Protein AF-A0A8T5TZ48-F1 (afdb_monomer_lite)

Structure (mmCIF, N/CA/C/O backbone):
data_AF-A0A8T5TZ48-F1
#
_entry.id   AF-A0A8T5TZ48-F1
#
loop_
_atom_site.group_PDB
_atom_site.id
_atom_site.type_symbol
_atom_site.label_atom_id
_atom_site.label_alt_id
_atom_site.label_comp_id
_atom_site.label_asym_id
_atom_site.label_entity_id
_atom_site.label_seq_id
_atom_site.pdbx_PDB_ins_code
_atom_site.Cartn_x
_atom_site.Cartn_y
_atom_site.Cartn_z
_atom_site.occupancy
_atom_site.B_iso_or_equiv
_atom_site.auth_seq_id
_atom_site.auth_comp_id
_atom_site.auth_asym_id
_atom_site.auth_atom_id
_atom_site.pdbx_PDB_model_num
ATOM 1 N N . MET A 1 1 ? -22.555 8.706 -4.834 1.00 65.50 1 MET A N 1
ATOM 2 C CA . MET A 1 1 ? -21.761 8.156 -3.713 1.00 65.50 1 MET A CA 1
ATOM 3 C C . MET A 1 1 ? -21.947 6.653 -3.686 1.00 65.50 1 MET A C 1
ATOM 5 O O . MET A 1 1 ? -23.050 6.200 -3.959 1.00 65.50 1 MET A O 1
ATOM 9 N N . THR A 1 2 ? -20.887 5.912 -3.385 1.00 84.94 2 THR A N 1
ATOM 10 C CA . THR A 1 2 ? -20.881 4.447 -3.263 1.00 84.94 2 THR A CA 1
ATOM 11 C C . THR A 1 2 ? -20.429 4.068 -1.856 1.00 84.94 2 THR A C 1
ATOM 13 O O . THR A 1 2 ? -19.574 4.749 -1.291 1.00 84.94 2 THR A O 1
ATOM 16 N N . GLU A 1 3 ? -20.999 3.008 -1.289 1.00 87.44 3 GLU A N 1
ATOM 17 C CA . GLU A 1 3 ? -20.645 2.519 0.047 1.00 87.44 3 GLU A CA 1
ATOM 18 C C . GLU A 1 3 ? -19.689 1.323 -0.055 1.00 87.44 3 GLU A C 1
ATOM 20 O O . GLU A 1 3 ? -19.867 0.441 -0.895 1.00 87.44 3 GLU A O 1
ATOM 25 N N . ILE A 1 4 ? -18.679 1.293 0.814 1.00 88.56 4 ILE A N 1
ATOM 26 C CA . ILE A 1 4 ? -17.744 0.178 0.975 1.00 88.56 4 ILE A CA 1
ATOM 27 C C . ILE A 1 4 ? -17.789 -0.265 2.439 1.00 88.56 4 ILE A C 1
ATOM 29 O O . ILE A 1 4 ? -17.646 0.557 3.342 1.00 88.56 4 ILE A O 1
ATOM 33 N N . LYS A 1 5 ? -17.955 -1.571 2.676 1.00 90.94 5 LYS A N 1
ATOM 34 C CA . LYS A 1 5 ? -17.863 -2.176 4.013 1.00 90.94 5 LYS A CA 1
ATOM 35 C C . LYS A 1 5 ? -16.521 -2.883 4.155 1.00 90.94 5 LYS A C 1
ATOM 37 O O . LYS A 1 5 ? -16.191 -3.745 3.346 1.00 90.94 5 LYS A O 1
ATOM 42 N N . LEU A 1 6 ? -15.759 -2.520 5.185 1.00 87.88 6 LEU A N 1
ATOM 43 C CA . LEU A 1 6 ? -14.440 -3.084 5.467 1.00 87.88 6 LEU A CA 1
ATOM 44 C C . LEU A 1 6 ? -14.467 -3.853 6.783 1.00 87.88 6 LEU A C 1
ATOM 46 O O . LEU A 1 6 ? -14.903 -3.331 7.809 1.00 87.88 6 LEU A O 1
ATOM 50 N N . ASN A 1 7 ? -13.935 -5.071 6.764 1.00 93.81 7 ASN A N 1
ATOM 51 C CA . ASN A 1 7 ? -13.653 -5.804 7.989 1.00 93.81 7 ASN A CA 1
ATOM 52 C C . ASN A 1 7 ? -12.301 -5.351 8.536 1.00 93.81 7 ASN A C 1
ATOM 54 O O . ASN A 1 7 ? -11.262 -5.609 7.933 1.00 93.81 7 ASN A O 1
ATOM 58 N N . ILE A 1 8 ? -12.323 -4.687 9.691 1.00 93.25 8 ILE A N 1
ATOM 59 C CA . ILE A 1 8 ? -11.121 -4.243 10.398 1.00 93.25 8 ILE A CA 1
ATOM 60 C C . ILE A 1 8 ? -10.968 -4.988 11.730 1.00 93.25 8 ILE A C 1
ATOM 62 O O . ILE A 1 8 ? -11.972 -5.315 12.371 1.00 93.25 8 ILE A O 1
ATOM 66 N N . PRO A 1 9 ? -9.731 -5.246 12.192 1.00 97.25 9 PRO A N 1
ATOM 67 C CA . PRO A 1 9 ? -9.505 -5.840 13.502 1.00 97.25 9 PRO A CA 1
ATOM 68 C C . PRO A 1 9 ? -10.160 -5.015 14.614 1.00 97.25 9 PRO A C 1
ATOM 70 O O . PRO A 1 9 ? -10.047 -3.786 14.640 1.00 97.25 9 PRO A O 1
ATOM 73 N N . LYS A 1 10 ? -10.792 -5.688 15.584 1.00 95.69 10 LYS A N 1
ATOM 74 C CA . LYS A 1 10 ? -11.478 -5.024 16.707 1.00 95.69 10 LYS A CA 1
ATOM 75 C C . LYS A 1 10 ? -10.554 -4.065 17.467 1.00 95.69 10 LYS A C 1
ATOM 77 O O . LYS A 1 10 ? -10.958 -2.955 17.795 1.00 95.69 10 LYS A O 1
ATOM 82 N N . SER A 1 11 ? -9.299 -4.463 17.670 1.00 96.94 11 SER A N 1
ATOM 83 C CA . SER A 1 11 ? -8.276 -3.644 18.328 1.00 96.94 11 SER A CA 1
ATOM 84 C C . SER A 1 11 ? -7.977 -2.335 17.587 1.00 96.94 11 SER A C 1
ATOM 86 O O . SER A 1 11 ? -7.703 -1.320 18.224 1.00 96.94 11 SER A O 1
ATOM 88 N N . LEU A 1 12 ? -8.044 -2.334 16.253 1.00 95.38 12 LEU A N 1
ATOM 89 C CA . LEU A 1 12 ? -7.858 -1.134 15.439 1.00 95.38 12 LEU A CA 1
ATOM 90 C C . LEU A 1 12 ? -9.078 -0.215 15.546 1.00 95.38 12 LEU A C 1
ATOM 92 O O . LEU A 1 12 ? -8.927 0.974 15.810 1.00 95.38 12 LEU A O 1
ATOM 96 N N . HIS A 1 13 ? -10.279 -0.779 15.429 1.00 94.50 13 HIS A N 1
ATOM 97 C CA . HIS A 1 13 ? -11.527 -0.032 15.571 1.00 94.50 13 HIS A CA 1
ATOM 98 C C . HIS A 1 13 ? -11.652 0.648 16.943 1.00 94.50 13 HIS A C 1
ATOM 100 O O . HIS A 1 13 ? -12.062 1.803 17.031 1.00 94.50 13 HIS A O 1
ATOM 106 N N . GLU A 1 14 ? -11.251 -0.032 18.020 1.00 96.69 14 GLU A N 1
ATOM 107 C CA . GLU A 1 14 ? -11.233 0.553 19.364 1.00 96.69 14 GLU A CA 1
ATOM 108 C C . GLU A 1 14 ? -10.267 1.7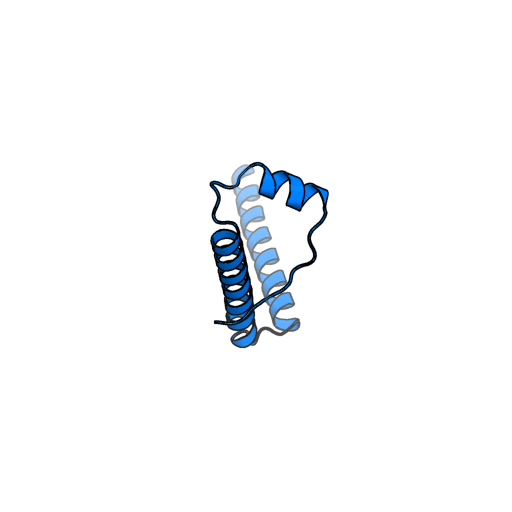36 19.473 1.00 96.69 14 GLU A C 1
ATOM 110 O O . GLU A 1 14 ? -10.599 2.731 20.112 1.00 96.69 14 GLU A O 1
ATOM 115 N N . LYS A 1 15 ? -9.098 1.673 18.823 1.00 95.88 15 LYS A N 1
ATOM 116 C CA . LYS A 1 15 ? -8.175 2.816 18.753 1.00 95.88 15 LYS A CA 1
ATOM 117 C C . LYS A 1 15 ? -8.778 3.970 17.959 1.00 95.88 15 LYS A C 1
ATOM 119 O O . LYS A 1 15 ? -8.725 5.099 18.424 1.00 95.88 15 LYS A O 1
ATOM 124 N N . MET A 1 16 ? -9.405 3.695 16.817 1.00 95.00 16 MET A N 1
ATOM 125 C CA . MET A 1 16 ? -10.063 4.727 16.007 1.00 95.00 16 MET A CA 1
ATOM 126 C C . MET A 1 16 ? -11.176 5.435 16.786 1.00 95.00 16 MET A C 1
ATOM 128 O O . MET A 1 16 ? -11.258 6.659 16.772 1.00 95.00 16 MET A O 1
ATOM 132 N N . LYS A 1 17 ? -11.981 4.681 17.545 1.00 94.31 17 LYS A N 1
ATOM 133 C CA . LYS A 1 17 ? -13.042 5.228 18.406 1.00 94.31 17 LYS A CA 1
ATOM 134 C C . LYS A 1 17 ? -12.536 6.144 19.520 1.00 94.31 17 LYS A C 1
ATOM 136 O O . LYS A 1 17 ? -13.286 7.011 19.954 1.00 94.31 17 LYS A O 1
ATOM 141 N N . LYS A 1 18 ? -11.296 5.964 19.988 1.00 97.19 18 LYS A N 1
ATOM 142 C CA . LYS A 1 18 ? -10.669 6.862 20.976 1.00 97.19 18 LYS A CA 1
ATOM 143 C C . LYS A 1 18 ? -10.295 8.225 20.391 1.00 97.19 18 LYS A C 1
ATOM 145 O O . LYS A 1 18 ? -10.049 9.140 21.165 1.00 97.19 18 LYS A O 1
ATOM 150 N N . HIS A 1 19 ? -10.284 8.344 19.065 1.00 95.50 19 HIS A N 1
ATOM 151 C CA . HIS A 1 19 ? -9.937 9.554 18.327 1.00 95.50 19 HIS A CA 1
ATOM 152 C C . HIS A 1 19 ? -11.090 9.981 17.399 1.00 95.50 19 HIS A C 1
ATOM 154 O O . HIS A 1 19 ? -10.976 9.869 16.171 1.00 95.50 19 HIS A O 1
ATOM 160 N N . PRO A 1 20 ? -12.242 10.405 17.956 1.00 92.94 20 PRO A N 1
ATOM 161 C CA . PRO A 1 20 ? -13.403 10.834 17.173 1.00 92.94 20 PRO A CA 1
ATOM 162 C C . PRO A 1 20 ? -13.178 12.148 16.408 1.00 92.94 20 PRO A C 1
ATOM 164 O O . PRO A 1 20 ? -13.915 12.444 15.473 1.00 92.94 20 PRO A O 1
ATOM 167 N N . GLU A 1 21 ? -12.166 12.934 16.779 1.00 95.75 21 GLU A N 1
ATOM 168 C CA . GLU A 1 21 ? -11.751 14.154 16.082 1.00 95.75 21 GLU A CA 1
ATOM 169 C C . GLU A 1 21 ? -11.216 13.880 14.668 1.00 95.75 21 GLU A C 1
ATOM 171 O O . GLU A 1 21 ? -11.189 14.773 13.816 1.00 95.75 21 GLU A O 1
ATOM 176 N N . ILE A 1 22 ? -10.801 12.639 14.401 1.00 94.75 22 ILE A N 1
ATOM 177 C CA . ILE A 1 22 ? -10.223 12.229 13.128 1.00 94.75 22 ILE A CA 1
ATOM 178 C C . ILE A 1 22 ? -11.330 11.790 12.163 1.00 94.75 22 ILE A C 1
ATOM 180 O O . ILE A 1 22 ? -12.115 10.882 12.437 1.00 94.75 22 ILE A O 1
ATOM 184 N N . LYS A 1 23 ? -11.345 12.386 10.965 1.00 95.00 23 LYS A N 1
ATOM 185 C CA . LYS A 1 23 ? -12.232 11.989 9.859 1.00 95.00 23 LYS A CA 1
ATOM 186 C C . LYS A 1 23 ? -11.709 10.731 9.166 1.00 95.00 23 LYS A C 1
ATOM 188 O O . LYS A 1 23 ? -11.109 10.798 8.092 1.00 95.00 23 LYS A O 1
ATOM 193 N N . TRP A 1 24 ? -11.928 9.582 9.798 1.00 93.69 24 TRP A N 1
ATOM 194 C CA . TRP A 1 24 ? -11.433 8.285 9.332 1.00 93.69 24 TRP A CA 1
ATOM 195 C C . TRP A 1 24 ? -11.858 7.937 7.901 1.00 93.69 24 TRP A C 1
ATOM 197 O O . TRP A 1 24 ? -11.042 7.408 7.149 1.00 93.69 24 TRP A O 1
ATOM 207 N N . ASP A 1 25 ? -13.066 8.320 7.483 1.00 91.19 25 ASP A N 1
ATOM 208 C CA . ASP A 1 25 ? -13.541 8.102 6.109 1.00 91.19 25 ASP A CA 1
ATOM 209 C C . ASP A 1 25 ? -12.692 8.852 5.077 1.00 91.19 25 ASP A C 1
ATOM 211 O O . ASP A 1 25 ? -12.354 8.310 4.026 1.00 91.19 25 ASP A O 1
ATOM 215 N N . THR A 1 26 ? -12.285 10.086 5.386 1.00 93.94 26 THR A N 1
ATOM 216 C CA . THR A 1 26 ? -11.413 10.878 4.508 1.00 93.94 26 THR A CA 1
ATOM 217 C C . THR A 1 26 ? -10.024 10.258 4.416 1.00 93.94 26 THR A C 1
ATOM 219 O O . THR A 1 26 ? -9.451 10.194 3.331 1.00 93.94 26 THR A O 1
ATOM 222 N N . ILE A 1 27 ? -9.490 9.753 5.532 1.00 95.06 27 ILE A N 1
ATOM 223 C CA . ILE A 1 27 ? -8.199 9.052 5.538 1.00 95.06 27 ILE A CA 1
ATOM 224 C C . ILE A 1 27 ? -8.280 7.782 4.688 1.00 95.06 27 ILE A C 1
ATOM 226 O O . ILE A 1 27 ? -7.394 7.543 3.867 1.00 95.06 27 ILE A O 1
ATOM 230 N N . ALA A 1 28 ? -9.348 6.996 4.842 1.00 92.75 28 ALA A N 1
ATOM 231 C CA . ALA A 1 28 ? -9.558 5.779 4.067 1.00 92.75 28 ALA A CA 1
ATOM 232 C C . ALA A 1 28 ? -9.654 6.078 2.564 1.00 92.75 28 ALA A C 1
ATOM 234 O O . ALA A 1 28 ? -8.975 5.436 1.765 1.00 92.75 28 ALA A O 1
ATOM 235 N N . GLN A 1 29 ? -10.428 7.095 2.175 1.00 93.44 29 GLN A N 1
ATOM 236 C CA . GLN A 1 29 ? -10.546 7.518 0.778 1.00 93.44 29 GLN A CA 1
ATOM 237 C C . GLN A 1 29 ? -9.203 7.961 0.191 1.00 93.44 29 GLN A C 1
ATOM 239 O O . GLN A 1 29 ? -8.839 7.524 -0.900 1.00 93.44 29 GLN A O 1
ATOM 244 N N . SER A 1 30 ? -8.439 8.781 0.918 1.00 94.75 30 SER A N 1
ATOM 245 C CA . SER A 1 30 ? -7.111 9.221 0.476 1.00 94.75 30 SER A CA 1
ATOM 246 C C . SER A 1 30 ? -6.139 8.051 0.321 1.00 94.75 30 SER A C 1
ATOM 248 O O . SER A 1 30 ? -5.403 7.995 -0.663 1.00 94.75 30 SER A O 1
ATOM 250 N N . ALA A 1 31 ? -6.157 7.093 1.252 1.00 94.31 31 ALA A N 1
ATOM 251 C CA . ALA A 1 31 ? -5.317 5.902 1.180 1.00 94.31 31 ALA A CA 1
ATOM 252 C C . ALA A 1 31 ? -5.662 5.034 -0.041 1.00 94.31 31 ALA A C 1
ATOM 254 O O . ALA A 1 31 ? -4.760 4.616 -0.767 1.00 94.31 31 ALA A O 1
ATOM 255 N N . LEU A 1 32 ? -6.956 4.815 -0.298 1.00 93.12 32 LEU A N 1
ATOM 256 C CA . LEU A 1 32 ? -7.430 4.072 -1.467 1.00 93.12 32 LEU A CA 1
ATOM 257 C C . LEU A 1 32 ? -7.038 4.769 -2.771 1.00 93.12 32 LEU A C 1
ATOM 259 O O . LEU A 1 32 ? -6.469 4.125 -3.649 1.00 93.12 32 LEU A O 1
ATOM 263 N N . LYS A 1 33 ? -7.272 6.084 -2.879 1.00 94.62 33 LYS A N 1
ATOM 264 C CA . LYS A 1 33 ? -6.898 6.872 -4.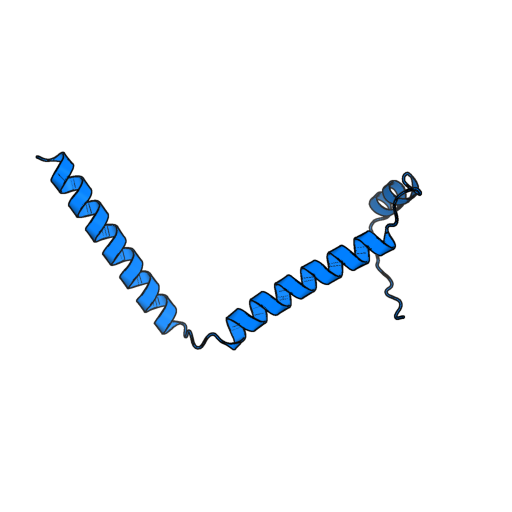060 1.00 94.62 33 LYS A CA 1
ATOM 265 C C . LYS A 1 33 ? -5.405 6.749 -4.354 1.00 94.62 33 LYS A C 1
ATOM 267 O O . LYS A 1 33 ? -5.025 6.437 -5.475 1.00 94.62 33 LYS A O 1
ATOM 272 N N . HIS A 1 34 ? -4.567 6.935 -3.338 1.00 93.88 34 HIS A N 1
ATOM 273 C CA . HIS A 1 34 ? -3.121 6.875 -3.514 1.00 93.88 34 HIS A CA 1
ATOM 274 C C . HIS A 1 34 ? -2.628 5.469 -3.887 1.00 93.88 34 HIS A C 1
ATOM 276 O O . HIS A 1 34 ? -1.652 5.319 -4.620 1.00 93.88 34 HIS A O 1
ATOM 282 N N . TYR A 1 35 ? -3.290 4.422 -3.391 1.00 91.44 35 TYR A N 1
ATOM 283 C CA . TYR A 1 35 ? -2.957 3.052 -3.766 1.00 91.44 35 TYR A CA 1
ATOM 284 C C . TYR A 1 35 ? -3.364 2.738 -5.212 1.00 91.44 35 TYR A C 1
ATOM 286 O O . TYR A 1 35 ? -2.578 2.137 -5.939 1.00 91.44 35 TYR A O 1
ATOM 294 N N . ILE A 1 36 ? -4.540 3.204 -5.648 1.00 91.69 36 ILE A N 1
ATOM 295 C CA . ILE A 1 36 ? -4.981 3.086 -7.045 1.00 91.69 36 ILE A CA 1
ATOM 296 C C . ILE A 1 36 ? -4.024 3.835 -7.975 1.00 91.69 36 ILE A C 1
ATOM 298 O O . ILE A 1 36 ? -3.566 3.246 -8.944 1.00 91.69 36 ILE A O 1
ATOM 302 N N . GLU A 1 37 ? -3.630 5.070 -7.650 1.00 90.12 37 GLU A N 1
ATOM 303 C CA . GLU A 1 37 ? -2.647 5.826 -8.445 1.00 90.12 37 GLU A CA 1
ATOM 304 C C . GLU A 1 37 ? -1.334 5.049 -8.630 1.00 90.12 37 GLU A C 1
ATOM 306 O O . GLU A 1 37 ? -0.753 5.051 -9.714 1.00 90.12 37 GLU A O 1
ATOM 311 N N . LYS A 1 38 ? -0.862 4.342 -7.593 1.00 86.25 38 LYS A N 1
ATOM 312 C CA . LYS A 1 38 ? 0.325 3.481 -7.709 1.00 86.25 38 LYS A CA 1
ATOM 313 C C . LYS A 1 38 ? 0.098 2.324 -8.672 1.00 86.25 38 LYS A C 1
ATOM 315 O O . LYS A 1 38 ? 0.964 2.086 -9.508 1.00 86.25 38 LYS A O 1
ATOM 320 N N . ILE A 1 39 ? -1.039 1.633 -8.560 1.00 87.88 39 ILE A N 1
ATOM 321 C CA . ILE A 1 39 ? -1.401 0.543 -9.475 1.00 87.88 39 ILE A CA 1
ATOM 322 C C . ILE A 1 39 ? -1.444 1.069 -10.909 1.00 87.88 39 ILE A C 1
ATOM 324 O O . ILE A 1 39 ? -0.773 0.511 -11.766 1.00 87.88 39 ILE A O 1
ATOM 328 N N . GLU A 1 40 ? -2.137 2.178 -11.159 1.00 83.94 40 GLU A N 1
ATOM 329 C CA . GLU A 1 40 ? -2.278 2.762 -12.496 1.00 83.94 40 GLU A CA 1
ATOM 330 C C . GLU A 1 40 ? -0.938 3.211 -13.086 1.00 83.94 40 GLU A C 1
ATOM 332 O O . GLU A 1 40 ? -0.700 3.044 -14.280 1.00 83.94 40 GLU A O 1
ATOM 337 N N . ILE A 1 41 ? -0.027 3.760 -12.275 1.00 83.56 41 ILE A N 1
ATOM 338 C CA . ILE A 1 41 ? 1.329 4.092 -12.729 1.00 83.56 41 ILE A CA 1
ATOM 339 C C . ILE A 1 41 ? 2.092 2.818 -13.094 1.00 83.56 41 ILE A C 1
ATOM 341 O O . ILE A 1 41 ? 2.730 2.774 -14.146 1.00 83.56 41 ILE A O 1
ATOM 345 N N . THR A 1 42 ? 2.030 1.782 -12.256 1.00 78.50 42 THR A N 1
ATOM 346 C CA . THR A 1 42 ? 2.679 0.495 -12.530 1.00 78.50 42 THR A CA 1
ATOM 347 C C . THR A 1 42 ? 2.116 -0.149 -13.790 1.00 78.50 42 THR A C 1
ATOM 349 O O . THR A 1 42 ? 2.888 -0.553 -14.655 1.00 78.50 42 THR A O 1
ATOM 352 N N . GLU A 1 43 ? 0.795 -0.184 -13.937 1.00 76.19 43 GLU A N 1
ATOM 353 C CA . GLU A 1 43 ? 0.115 -0.691 -15.124 1.00 76.19 43 GLU A CA 1
ATOM 354 C C . GLU A 1 43 ? 0.458 0.135 -16.353 1.00 76.19 43 GLU A C 1
ATOM 356 O O . GLU A 1 43 ? 0.784 -0.447 -17.372 1.00 76.19 43 GLU A O 1
ATOM 361 N N . LYS A 1 44 ? 0.487 1.469 -16.275 1.00 75.88 44 LYS A N 1
ATOM 362 C CA . LYS A 1 44 ? 0.872 2.336 -17.398 1.00 75.88 44 LYS 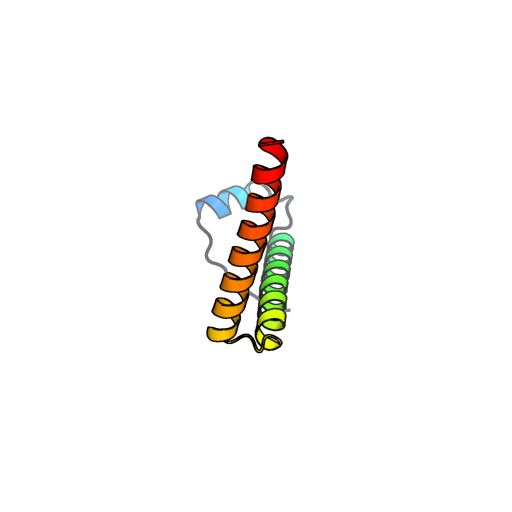A CA 1
ATOM 363 C C . LYS A 1 44 ? 2.327 2.135 -17.818 1.00 75.88 44 LYS A C 1
ATOM 365 O O . LYS A 1 44 ? 2.639 2.209 -19.007 1.00 75.88 44 LYS A O 1
ATOM 370 N N . ILE A 1 45 ? 3.234 1.919 -16.867 1.00 74.44 45 ILE A N 1
ATOM 371 C CA . ILE A 1 45 ? 4.635 1.600 -17.167 1.00 74.44 45 ILE A CA 1
ATOM 372 C C . ILE A 1 45 ? 4.713 0.217 -17.819 1.00 74.44 45 ILE A C 1
ATOM 374 O O . ILE A 1 45 ? 5.350 0.071 -18.858 1.00 74.44 45 ILE A O 1
ATOM 378 N N . ALA A 1 46 ? 4.023 -0.775 -17.255 1.00 70.00 46 ALA A N 1
ATOM 379 C CA . ALA A 1 46 ? 4.008 -2.141 -17.762 1.00 70.00 46 ALA A CA 1
ATOM 380 C C . ALA A 1 46 ? 3.309 -2.261 -19.129 1.00 70.00 46 ALA A C 1
ATOM 382 O O . ALA A 1 46 ? 3.796 -2.967 -20.001 1.00 70.00 46 ALA A O 1
ATOM 383 N N . SER A 1 47 ? 2.217 -1.533 -19.363 1.00 66.81 47 SER A N 1
ATOM 384 C CA . SER A 1 47 ? 1.415 -1.582 -20.591 1.00 66.81 47 SER A CA 1
ATOM 385 C C . SER A 1 47 ? 2.111 -0.918 -21.774 1.00 66.81 47 SER A C 1
ATOM 387 O O . SER A 1 47 ? 1.876 -1.290 -22.918 1.00 66.81 47 SER A O 1
ATOM 389 N N . ASN A 1 48 ? 2.960 0.081 -21.512 1.00 61.84 48 ASN A N 1
ATOM 390 C CA . ASN A 1 48 ? 3.826 0.686 -22.526 1.00 61.84 48 ASN A CA 1
ATOM 391 C C . ASN A 1 48 ? 5.164 -0.0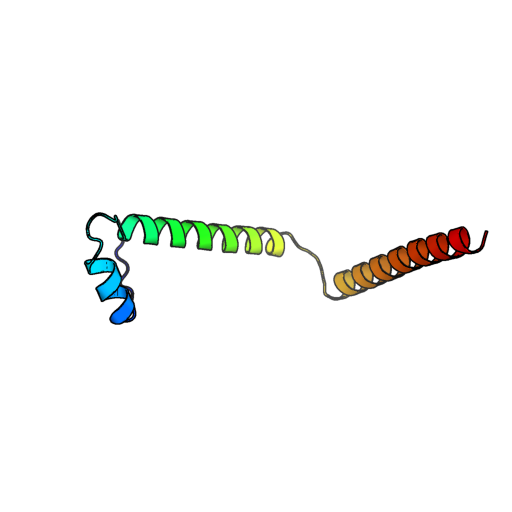53 -22.666 1.00 61.84 48 ASN A C 1
ATOM 393 O O . ASN A 1 48 ? 5.943 0.253 -23.572 1.00 61.84 48 ASN A O 1
ATOM 397 N N . SER A 1 49 ? 5.445 -1.009 -21.781 1.00 61.41 49 SER A N 1
ATOM 398 C CA . SER A 1 49 ? 6.653 -1.811 -21.844 1.00 61.41 49 SER A CA 1
ATOM 399 C C . SER A 1 49 ? 6.487 -2.904 -22.894 1.00 61.41 49 SER A C 1
ATOM 401 O O . SER A 1 49 ? 5.633 -3.777 -22.781 1.00 61.41 49 SER A O 1
ATOM 403 N N . LYS A 1 50 ? 7.340 -2.865 -23.918 1.00 66.25 50 LYS A N 1
ATOM 404 C CA . LYS A 1 50 ? 7.561 -3.993 -24.833 1.00 66.25 50 LYS A CA 1
ATOM 405 C C . LYS A 1 50 ? 8.704 -4.898 -24.364 1.00 66.25 50 LYS A C 1
ATOM 407 O O . LYS A 1 50 ? 9.097 -5.771 -25.125 1.00 66.25 50 LYS A O 1
ATOM 412 N N . 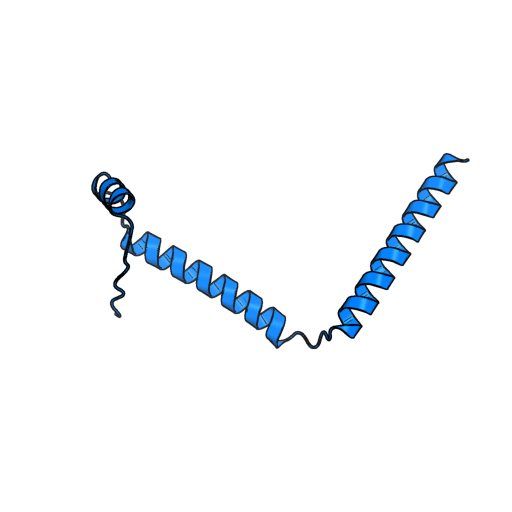LEU A 1 51 ? 9.249 -4.657 -23.162 1.00 70.81 51 LEU A N 1
ATOM 413 C CA . LEU A 1 51 ? 10.364 -5.438 -22.632 1.00 70.81 51 LEU A CA 1
ATOM 414 C C . LEU A 1 51 ? 9.950 -6.898 -22.506 1.00 70.81 51 LEU A C 1
ATOM 416 O O . LEU A 1 51 ? 9.025 -7.245 -21.769 1.00 70.81 51 LEU A O 1
ATOM 420 N N . THR A 1 52 ? 10.669 -7.730 -23.231 1.00 75.06 52 THR A N 1
ATOM 421 C CA . THR A 1 52 ? 10.653 -9.177 -23.111 1.00 75.06 52 THR A CA 1
ATOM 422 C C . THR A 1 52 ? 11.647 -9.625 -22.039 1.00 75.06 52 THR A C 1
ATOM 424 O O . THR A 1 52 ? 12.435 -8.834 -21.518 1.00 75.06 52 THR A O 1
ATOM 427 N N . ILE A 1 53 ? 11.600 -10.908 -21.677 1.00 73.38 53 ILE A N 1
ATOM 428 C CA . ILE A 1 53 ? 12.576 -11.509 -20.754 1.00 73.38 53 ILE A CA 1
ATOM 429 C C . ILE A 1 53 ? 13.990 -11.426 -21.347 1.00 73.38 53 ILE A C 1
ATOM 431 O O . ILE A 1 53 ? 14.932 -11.119 -20.618 1.00 73.38 53 ILE A O 1
ATOM 435 N N . ASP A 1 54 ? 14.109 -11.599 -22.662 1.00 77.00 54 ASP A N 1
ATOM 436 C CA . ASP A 1 54 ? 15.377 -11.504 -23.388 1.00 77.00 54 ASP A CA 1
ATOM 437 C C . ASP A 1 54 ? 15.963 -10.083 -23.286 1.00 77.00 54 ASP A C 1
ATOM 439 O O . ASP A 1 54 ? 17.139 -9.913 -22.969 1.00 77.00 54 ASP A O 1
ATOM 443 N N . ASP A 1 55 ? 15.123 -9.044 -23.411 1.00 81.62 55 ASP A N 1
ATOM 444 C CA . ASP A 1 55 ? 15.567 -7.652 -23.236 1.00 81.62 55 ASP A CA 1
ATOM 445 C C . ASP A 1 55 ? 16.100 -7.384 -21.815 1.00 81.62 55 ASP A C 1
ATOM 447 O O . ASP A 1 55 ? 17.032 -6.600 -21.622 1.00 81.62 55 ASP A O 1
ATOM 451 N N . VAL A 1 56 ? 15.517 -8.022 -20.793 1.00 83.31 56 VAL A N 1
ATOM 452 C CA . VAL A 1 56 ? 15.980 -7.896 -19.399 1.00 83.31 56 VAL A CA 1
ATOM 453 C C . VAL A 1 56 ? 17.360 -8.531 -19.225 1.00 83.31 56 VAL A C 1
ATOM 455 O O . VAL A 1 56 ? 18.209 -7.969 -18.524 1.00 83.31 56 VAL A O 1
ATOM 458 N N . GLU A 1 57 ? 17.601 -9.674 -19.866 1.00 84.31 57 GLU A N 1
ATOM 459 C CA . GLU A 1 57 ? 18.893 -10.360 -19.836 1.00 84.31 57 GLU A CA 1
ATOM 460 C C . GLU A 1 57 ? 19.983 -9.533 -20.534 1.00 84.31 57 GLU A C 1
ATOM 462 O O . GLU A 1 57 ? 21.053 -9.306 -19.956 1.00 84.31 57 GLU A O 1
ATOM 467 N N . ASP A 1 58 ? 19.680 -8.970 -21.704 1.00 88.75 58 ASP A N 1
ATOM 468 C CA . ASP A 1 58 ? 20.591 -8.090 -22.443 1.00 88.75 58 ASP A CA 1
ATOM 469 C C . ASP A 1 58 ? 20.958 -6.831 -21.644 1.00 88.75 58 ASP A C 1
ATOM 471 O O . ASP A 1 58 ? 22.137 -6.463 -21.535 1.00 88.75 58 ASP A O 1
ATOM 475 N N . ILE A 1 59 ? 19.969 -6.193 -21.008 1.00 90.06 59 ILE A N 1
ATOM 476 C CA . ILE A 1 59 ? 20.192 -5.024 -20.146 1.0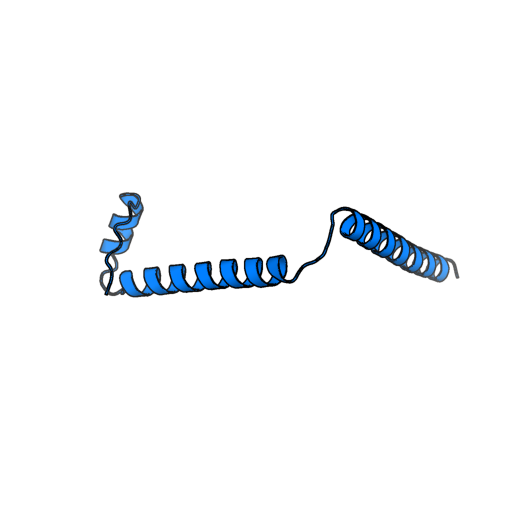0 90.06 59 ILE A CA 1
ATOM 477 C C . ILE A 1 59 ? 21.068 -5.391 -18.939 1.00 90.06 59 ILE A C 1
ATOM 479 O O . ILE A 1 59 ? 22.001 -4.652 -18.605 1.00 90.06 59 ILE A O 1
ATOM 483 N N . SER A 1 60 ? 20.804 -6.526 -18.288 1.00 87.06 60 SER A N 1
ATOM 484 C CA . SER A 1 60 ? 21.574 -7.001 -17.130 1.00 87.06 60 SER A CA 1
ATOM 485 C C . SER A 1 60 ? 23.046 -7.244 -17.484 1.00 87.06 60 SER A C 1
ATOM 487 O O . SER A 1 60 ? 23.962 -6.799 -16.774 1.00 87.06 60 SER A O 1
ATOM 489 N N . ASN A 1 61 ? 23.285 -7.879 -18.632 1.00 91.88 61 ASN A N 1
ATOM 490 C CA . ASN A 1 61 ? 24.621 -8.156 -19.148 1.00 91.88 61 ASN A CA 1
ATOM 491 C C . ASN A 1 61 ? 25.394 -6.864 -19.464 1.00 91.88 61 ASN A C 1
ATOM 493 O O . ASN A 1 61 ? 26.549 -6.716 -19.047 1.00 91.88 61 ASN A O 1
ATOM 497 N N . GLU A 1 62 ? 24.761 -5.883 -20.116 1.00 94.50 62 GLU A N 1
ATOM 498 C CA . GLU A 1 62 ? 25.383 -4.582 -20.402 1.00 94.50 62 GLU A CA 1
ATOM 499 C C . GLU A 1 62 ? 25.717 -3.793 -19.126 1.00 94.50 62 GLU A C 1
ATOM 501 O O . GLU A 1 62 ? 26.811 -3.228 -19.013 1.00 94.50 62 GLU A O 1
ATOM 506 N N . ILE A 1 63 ? 24.821 -3.776 -18.133 1.00 93.88 63 ILE A N 1
ATOM 507 C CA . ILE A 1 63 ? 25.067 -3.108 -16.844 1.00 93.88 63 ILE A CA 1
ATOM 508 C C . ILE A 1 63 ? 26.266 -3.741 -16.134 1.00 93.88 63 ILE A C 1
ATOM 510 O O . ILE A 1 63 ? 27.155 -3.025 -15.657 1.00 93.88 63 ILE A O 1
ATOM 514 N N . THR A 1 64 ? 26.320 -5.072 -16.090 1.00 91.88 64 THR A N 1
ATOM 515 C CA . THR A 1 64 ? 27.399 -5.824 -15.438 1.00 91.88 64 THR A CA 1
ATOM 516 C C . THR A 1 64 ? 28.738 -5.544 -16.109 1.00 91.88 64 THR A C 1
ATOM 518 O O . THR A 1 64 ? 29.713 -5.183 -15.444 1.00 91.88 64 THR A O 1
ATOM 521 N N . LYS A 1 65 ? 28.772 -5.599 -17.443 1.00 95.00 65 LYS A N 1
ATOM 522 C CA . LYS A 1 65 ? 29.961 -5.306 -18.246 1.00 95.00 65 LYS A CA 1
ATOM 523 C C . LYS A 1 65 ? 30.474 -3.885 -18.018 1.00 95.00 65 LYS A C 1
ATOM 525 O O . LYS A 1 65 ? 31.664 -3.692 -17.773 1.00 95.00 65 LYS A O 1
ATOM 530 N N . ARG A 1 66 ? 29.592 -2.879 -18.046 1.00 93.56 66 ARG A N 1
ATOM 531 C CA . ARG A 1 66 ? 29.975 -1.474 -17.805 1.00 93.56 66 ARG A CA 1
ATOM 532 C C . ARG A 1 66 ? 30.461 -1.241 -16.380 1.00 93.56 66 ARG A C 1
ATOM 534 O O . ARG A 1 66 ? 31.408 -0.482 -16.174 1.00 93.56 66 ARG A O 1
ATOM 541 N N . SER A 1 67 ? 29.830 -1.888 -15.404 1.00 93.50 67 SER A N 1
ATOM 542 C CA . SER A 1 67 ? 30.231 -1.802 -13.997 1.00 93.50 67 SER A CA 1
ATOM 543 C C . SER A 1 67 ? 31.624 -2.394 -13.796 1.00 93.50 67 SER A C 1
ATOM 545 O O . SER A 1 67 ? 32.473 -1.773 -13.156 1.00 93.50 67 SER A O 1
ATOM 547 N N . TRP A 1 68 ? 31.894 -3.538 -14.428 1.00 92.94 68 TRP A N 1
ATOM 548 C CA . TRP A 1 68 ? 33.210 -4.165 -14.425 1.00 92.94 68 TRP A CA 1
ATOM 549 C C . TRP A 1 68 ? 34.279 -3.299 -15.095 1.00 92.94 68 TRP A C 1
ATOM 551 O O . TRP A 1 68 ? 35.356 -3.115 -14.533 1.00 92.94 68 TRP A O 1
ATOM 561 N N . GLN A 1 69 ? 33.971 -2.705 -16.251 1.00 94.31 69 GLN A N 1
ATOM 562 C CA . GLN A 1 69 ? 34.885 -1.809 -16.963 1.00 94.31 69 GLN A CA 1
ATOM 563 C C . GLN A 1 69 ? 35.315 -0.631 -16.074 1.00 94.31 69 GLN A C 1
ATOM 565 O O . GLN A 1 69 ? 36.507 -0.390 -15.892 1.00 94.31 69 GLN A O 1
ATOM 570 N N . LYS A 1 70 ? 34.347 0.046 -15.441 1.00 93.69 70 LYS A N 1
ATOM 571 C CA . LYS A 1 70 ? 34.623 1.151 -14.510 1.00 93.69 70 LYS A CA 1
ATOM 572 C C . LYS A 1 70 ? 35.432 0.702 -13.297 1.00 93.69 70 LYS A C 1
ATOM 574 O O . LYS A 1 70 ? 36.336 1.411 -12.861 1.00 93.69 70 LYS A O 1
ATOM 579 N N . HIS A 1 71 ? 35.115 -0.467 -12.742 1.00 92.75 71 HIS A N 1
ATOM 580 C CA . HIS A 1 71 ? 35.851 -1.017 -11.610 1.00 92.75 71 HIS A CA 1
ATOM 581 C C . HIS A 1 71 ? 37.307 -1.330 -11.983 1.00 92.75 71 HIS A C 1
ATOM 583 O O . HIS A 1 71 ? 38.224 -0.994 -11.236 1.00 92.75 71 HIS A O 1
ATOM 589 N N . LYS A 1 72 ? 37.536 -1.895 -13.171 1.00 93.12 72 LYS A N 1
ATOM 590 C CA . LYS A 1 72 ? 38.875 -2.167 -13.697 1.00 93.12 72 LYS A CA 1
ATOM 591 C C . LYS A 1 72 ? 39.687 -0.881 -13.868 1.00 93.12 72 LYS A C 1
ATOM 593 O O . LYS A 1 72 ? 40.812 -0.813 -13.383 1.00 93.12 72 LYS A O 1
ATOM 598 N N . GLU A 1 73 ? 39.105 0.149 -14.480 1.00 92.88 73 GLU A N 1
ATOM 599 C CA . GLU A 1 73 ? 39.742 1.466 -14.636 1.00 92.88 73 GLU A CA 1
ATOM 600 C C . GLU A 1 73 ? 40.103 2.102 -13.285 1.00 92.88 73 GLU A C 1
ATOM 602 O O . GLU A 1 73 ? 41.164 2.710 -13.139 1.00 92.88 73 GLU A O 1
ATOM 607 N N . TYR A 1 74 ? 39.240 1.951 -12.277 1.00 92.88 74 TYR A N 1
ATOM 608 C CA . TYR A 1 74 ? 39.519 2.398 -10.912 1.00 92.88 74 TYR A CA 1
ATOM 609 C C . TYR A 1 74 ? 40.722 1.663 -10.301 1.00 92.88 74 TYR A C 1
ATOM 611 O O . TYR A 1 74 ? 41.628 2.304 -9.771 1.00 92.88 74 TYR A O 1
ATOM 619 N N . LEU A 1 75 ? 40.774 0.333 -10.421 1.00 92.56 75 LEU A N 1
ATOM 620 C CA . LEU A 1 75 ? 41.890 -0.468 -9.910 1.00 92.56 75 LEU A CA 1
ATOM 621 C C . LEU A 1 75 ? 43.216 -0.166 -10.625 1.00 92.56 75 LEU A C 1
ATOM 623 O O . LEU A 1 75 ? 44.267 -0.179 -9.990 1.00 92.56 75 LEU A O 1
ATOM 627 N N . GLU A 1 76 ? 43.190 0.113 -11.930 1.00 89.94 76 GLU A N 1
ATOM 628 C CA . GLU A 1 76 ? 44.383 0.505 -12.693 1.00 89.94 76 GLU A CA 1
ATOM 629 C C . GLU A 1 76 ? 44.929 1.868 -12.250 1.00 89.94 76 GLU A C 1
ATOM 631 O O . GLU A 1 76 ? 46.144 2.038 -12.165 1.00 89.94 76 GLU A O 1
ATOM 636 N N . LYS A 1 77 ? 44.052 2.818 -11.895 1.00 89.81 77 LYS A N 1
ATOM 637 C CA . LYS A 1 77 ? 44.459 4.118 -11.335 1.00 89.81 77 LYS A CA 1
ATOM 638 C C . LYS A 1 77 ? 45.107 4.006 -9.957 1.00 89.81 77 LYS A C 1
ATOM 640 O O . LYS A 1 77 ? 45.970 4.814 -9.657 1.00 89.81 77 LYS A O 1
ATOM 645 N N . LEU A 1 78 ? 44.712 3.030 -9.139 1.00 84.75 78 LEU A N 1
ATOM 646 C CA . LEU A 1 78 ? 45.304 2.793 -7.814 1.00 84.75 78 LEU A CA 1
ATOM 647 C C . LEU A 1 78 ? 46.676 2.104 -7.863 1.00 84.75 78 LEU A C 1
ATOM 649 O O . LEU A 1 78 ? 47.391 2.096 -6.866 1.00 84.75 78 LEU A O 1
ATOM 653 N N . LYS A 1 79 ? 47.020 1.476 -8.993 1.00 74.62 79 LYS A N 1
ATOM 654 C CA . LYS A 1 79 ? 48.312 0.804 -9.210 1.00 74.62 79 LYS A CA 1
ATOM 655 C C . LYS A 1 79 ? 49.382 1.725 -9.817 1.00 74.62 79 LYS A C 1
ATOM 657 O O . LYS A 1 79 ? 50.511 1.270 -9.995 1.00 74.62 79 LYS A O 1
ATOM 662 N N . LYS A 1 80 ? 49.023 2.962 -10.172 1.00 54.19 80 LYS A N 1
ATOM 663 C CA . LYS A 1 80 ? 49.921 4.028 -10.639 1.00 54.19 80 LYS A CA 1
ATOM 664 C C . LYS A 1 80 ? 50.245 4.977 -9.495 1.00 54.19 80 LYS A C 1
ATOM 666 O O . LYS A 1 80 ? 51.389 5.473 -9.498 1.00 54.19 80 LYS A O 1
#

Sequence (80 aa):
MTEIKLNIPKSLHEKMKKHPEIKWDTIAQSALKHYIEKIEITEKIASNSKLTIDDVEDISNEITKRSWQKHKEYLEKLKK

Radius of gyration: 24.98 Å; chains: 1; bounding box: 72×26×46 Å

Secondary structure (DSSP, 8-state):
---------HHHHHHHHT-TTS-HHHHHHHHHHHHHHHHHHHHHHHHT----HHHHHHHHHHHHHHHHHHHHHHHHHHT-

Foldseek 3Di:
DDDDDDDDDPVVVVVVVVCPVDPVVVVVVVVVVVVVVVVVVVCVVVVPDPDDPVNVVVVVVVVVVVVVVVVVVVVVVVVD

pLDDT: mean 87.58, std 9.83, range [54.19, 97.25]